Protein AF-A0A939YTG4-F1 (afdb_monomer_lite)

Foldseek 3Di:
DKWKFKKKAWFDFDDPPQAFKAWAKWWDDFVGQKIKTKIAHPDCPVVQVLQVVLCVVPVFAWDWDDDPRIIMIMGGHDPDRVLSVLVSVCVGDHPGPLVNLVSVLCNAAAHPPHPNQKHFRIWMDGSTMIMTMMMGDDDVPDDPVNNVVVVVVSCVVSRMDIDDIDDDPPPPPPPD

Structure (mmCIF, N/CA/C/O backbone):
data_AF-A0A939YTG4-F1
#
_entry.id   AF-A0A939YTG4-F1
#
loop_
_atom_site.group_PDB
_atom_site.id
_atom_site.type_symbol
_atom_site.label_atom_id
_atom_site.label_alt_id
_atom_site.label_comp_id
_atom_site.label_asym_id
_atom_site.label_entity_id
_atom_site.label_seq_id
_atom_site.pdbx_PDB_ins_code
_atom_site.Cartn_x
_atom_site.Cartn_y
_atom_site.Cartn_z
_atom_site.occupancy
_atom_site.B_iso_or_equiv
_atom_site.auth_seq_id
_atom_site.auth_comp_id
_atom_site.auth_asym_id
_atom_site.auth_atom_id
_atom_site.pdbx_PDB_model_num
ATOM 1 N N . MET A 1 1 ? 18.664 -1.023 -17.607 1.00 76.56 1 MET A N 1
ATOM 2 C CA . MET A 1 1 ? 18.405 0.417 -17.383 1.00 76.56 1 MET A CA 1
ATOM 3 C C . MET A 1 1 ? 17.308 0.507 -16.344 1.00 76.56 1 MET A C 1
ATOM 5 O O . MET A 1 1 ? 16.351 -0.248 -16.471 1.00 76.56 1 MET A O 1
ATOM 9 N N . ASP A 1 2 ? 17.453 1.362 -15.334 1.00 83.75 2 ASP A N 1
ATOM 10 C CA . ASP A 1 2 ? 16.418 1.521 -14.309 1.00 83.75 2 ASP A CA 1
ATOM 11 C C . ASP A 1 2 ? 15.495 2.672 -14.709 1.00 83.75 2 ASP A C 1
ATOM 13 O O . ASP A 1 2 ? 15.955 3.767 -15.036 1.00 83.75 2 ASP A O 1
ATOM 17 N N . ILE A 1 3 ? 14.195 2.398 -14.743 1.00 89.56 3 ILE A N 1
ATOM 18 C CA . ILE A 1 3 ? 13.151 3.346 -15.125 1.00 89.56 3 ILE A CA 1
ATOM 19 C C . ILE A 1 3 ? 12.346 3.667 -13.877 1.00 89.56 3 ILE A C 1
ATOM 21 O O . ILE A 1 3 ? 11.918 2.763 -13.155 1.00 89.56 3 ILE A O 1
ATOM 25 N N . ARG A 1 4 ? 12.115 4.957 -13.637 1.00 91.44 4 ARG A N 1
ATOM 26 C CA . ARG A 1 4 ? 11.344 5.427 -12.489 1.00 91.44 4 ARG A CA 1
ATOM 27 C C . ARG A 1 4 ? 10.034 6.029 -12.944 1.00 91.44 4 ARG A C 1
ATOM 29 O O . ARG A 1 4 ? 9.966 6.723 -13.956 1.00 91.44 4 ARG A O 1
ATOM 36 N N . PHE A 1 5 ? 8.974 5.748 -12.199 1.00 92.69 5 PHE A N 1
ATOM 37 C CA . PHE A 1 5 ? 7.679 6.350 -12.471 1.00 92.69 5 PHE A CA 1
ATOM 38 C C . PHE A 1 5 ? 6.782 6.400 -11.244 1.00 92.69 5 PHE A C 1
ATOM 40 O O . PHE A 1 5 ? 6.927 5.630 -10.296 1.00 92.69 5 PHE A O 1
ATOM 47 N N . GLU A 1 6 ? 5.822 7.317 -11.281 1.00 94.75 6 GLU A N 1
ATOM 48 C CA . GLU A 1 6 ? 4.800 7.453 -10.248 1.00 94.75 6 GLU A CA 1
ATOM 49 C C . GLU A 1 6 ? 3.471 6.877 -10.736 1.00 94.75 6 GLU A C 1
ATOM 51 O O . GLU A 1 6 ? 2.954 7.290 -11.776 1.00 94.75 6 GLU A O 1
ATOM 56 N N . LEU A 1 7 ? 2.910 5.951 -9.963 1.00 95.38 7 LEU A N 1
ATOM 57 C CA . LEU A 1 7 ? 1.551 5.452 -10.110 1.00 95.38 7 LEU A CA 1
ATOM 58 C C . LEU A 1 7 ? 0.605 6.226 -9.203 1.00 95.38 7 LEU A C 1
ATOM 60 O O . LEU A 1 7 ? 0.961 6.548 -8.068 1.00 95.38 7 LEU A O 1
ATOM 64 N N . ALA A 1 8 ? -0.626 6.434 -9.652 1.00 95.75 8 ALA A N 1
ATOM 65 C CA . ALA A 1 8 ? -1.671 6.992 -8.815 1.00 95.75 8 ALA A CA 1
ATOM 66 C C . ALA A 1 8 ? -3.046 6.397 -9.078 1.00 95.75 8 ALA A C 1
ATOM 68 O O . ALA A 1 8 ? -3.354 5.952 -10.182 1.00 95.75 8 ALA A O 1
ATOM 69 N N . ARG A 1 9 ? -3.878 6.441 -8.039 1.00 95.38 9 ARG A N 1
ATOM 70 C CA . ARG A 1 9 ? -5.279 6.016 -8.058 1.00 95.38 9 ARG A CA 1
ATOM 71 C C . ARG A 1 9 ? -6.101 6.936 -7.173 1.00 95.38 9 ARG A C 1
ATOM 73 O O . ARG A 1 9 ? -5.655 7.297 -6.083 1.00 95.38 9 ARG A O 1
ATOM 80 N N . LYS A 1 10 ? -7.311 7.273 -7.617 1.00 94.56 10 LYS A N 1
ATOM 81 C CA . LYS A 1 10 ? -8.321 7.879 -6.745 1.00 94.56 10 LYS A CA 1
ATOM 82 C C . LYS A 1 10 ? -9.077 6.785 -6.012 1.00 94.56 10 LYS A C 1
ATOM 84 O O . LYS A 1 10 ? -9.448 5.780 -6.604 1.00 94.56 10 LYS A O 1
ATOM 89 N N . LEU A 1 11 ? -9.308 6.995 -4.728 1.00 92.94 11 LEU A N 1
ATOM 90 C CA . LEU A 1 11 ? -10.020 6.064 -3.869 1.00 92.94 11 LEU A CA 1
ATOM 91 C C . LEU A 1 11 ? -11.426 6.587 -3.596 1.00 92.94 11 LEU A C 1
ATOM 93 O O . LEU A 1 11 ? -11.651 7.776 -3.343 1.00 92.94 11 LEU A O 1
ATOM 97 N N . THR A 1 12 ? -12.387 5.676 -3.591 1.00 90.62 12 THR A N 1
ATOM 98 C CA . THR A 1 12 ? -13.748 5.966 -3.173 1.00 90.62 12 THR A CA 1
ATOM 99 C C . THR A 1 12 ? -13.746 6.270 -1.688 1.00 90.62 12 THR A C 1
ATOM 101 O O . THR A 1 12 ? -13.362 5.460 -0.839 1.00 90.62 12 THR A O 1
ATOM 104 N N . LYS A 1 13 ? -14.235 7.461 -1.357 1.00 85.44 13 LYS A N 1
ATOM 105 C CA . LYS A 1 13 ? -14.329 7.911 0.023 1.00 85.44 13 LYS A CA 1
ATOM 106 C C . LYS A 1 13 ? -15.247 6.998 0.830 1.00 85.44 13 LYS A C 1
ATOM 108 O O . LYS A 1 13 ? -16.447 6.903 0.569 1.00 85.44 13 LYS A O 1
ATOM 113 N N . VAL A 1 14 ? -14.700 6.405 1.884 1.00 83.75 14 VAL A N 1
ATOM 114 C CA . VAL A 1 14 ? -15.490 5.643 2.854 1.00 83.75 14 VAL A CA 1
ATOM 115 C C . VAL A 1 14 ? -16.446 6.582 3.590 1.00 83.75 14 VAL A C 1
ATOM 117 O O . VAL A 1 14 ? -16.048 7.627 4.117 1.00 83.75 14 VAL A O 1
ATOM 120 N N . LEU A 1 15 ? -17.725 6.205 3.651 1.00 78.62 15 LEU A N 1
ATOM 121 C CA . LEU A 1 15 ? -18.749 7.011 4.309 1.00 78.62 15 LEU A CA 1
ATOM 122 C C . LEU A 1 15 ? -18.458 7.185 5.811 1.00 78.62 15 LEU A C 1
ATOM 124 O O . LEU A 1 15 ? -18.069 6.228 6.492 1.00 78.62 15 LEU A O 1
ATOM 128 N N . PRO A 1 16 ? -18.725 8.377 6.380 1.00 69.38 16 PRO A N 1
ATOM 129 C CA . PRO A 1 16 ? -18.650 8.573 7.819 1.00 69.38 16 PRO A CA 1
ATOM 130 C C . PRO A 1 16 ? -19.555 7.562 8.536 1.00 69.38 16 PRO A C 1
ATOM 132 O O . PRO A 1 16 ? -20.755 7.514 8.272 1.00 69.38 16 PRO A O 1
ATOM 135 N N . LYS A 1 17 ? -18.989 6.803 9.486 1.00 71.81 17 LYS A N 1
ATOM 136 C CA . LYS A 1 17 ? -19.657 5.739 10.273 1.00 71.81 17 LYS A CA 1
ATOM 137 C C . LYS A 1 17 ? -19.855 4.394 9.559 1.00 71.81 17 LYS A C 1
ATOM 139 O O . LYS A 1 17 ? -20.606 3.562 10.073 1.00 71.81 17 LYS A O 1
ATOM 144 N N . ALA A 1 18 ? -19.186 4.143 8.434 1.00 80.00 18 ALA A N 1
ATOM 145 C CA . ALA A 1 18 ? -19.087 2.784 7.909 1.00 80.00 18 ALA A CA 1
ATOM 146 C C . ALA A 1 18 ? -18.566 1.833 9.007 1.00 80.00 18 ALA A C 1
ATOM 148 O O . ALA A 1 18 ? -17.596 2.143 9.703 1.00 80.00 18 ALA A O 1
ATOM 149 N N . LYS A 1 19 ? -19.238 0.693 9.203 1.00 87.12 19 LYS A N 1
ATOM 150 C CA . LYS A 1 19 ? -18.780 -0.342 10.143 1.00 87.12 19 LYS A CA 1
ATOM 151 C C . LYS A 1 19 ? -17.492 -0.983 9.607 1.00 87.12 19 LYS A C 1
ATOM 153 O O . LYS A 1 19 ? -17.290 -1.025 8.399 1.00 87.12 19 LYS A O 1
ATOM 158 N N . GLY A 1 20 ? -16.655 -1.504 10.501 1.00 91.38 20 GLY A N 1
ATOM 159 C CA . GLY A 1 20 ? -15.415 -2.205 10.146 1.00 91.38 20 GLY A CA 1
ATOM 160 C C . GLY A 1 20 ? -14.150 -1.384 10.392 1.00 91.38 20 GLY A C 1
ATOM 161 O O . GLY A 1 20 ? -14.162 -0.418 11.160 1.00 91.38 20 GLY A O 1
ATOM 162 N N . VAL A 1 21 ? -13.052 -1.815 9.770 1.00 94.88 21 VAL A N 1
ATOM 163 C CA . VAL A 1 21 ? -11.739 -1.167 9.868 1.00 94.88 21 VAL A CA 1
ATOM 164 C C . VAL A 1 21 ? -11.544 -0.258 8.662 1.00 94.88 21 VAL A C 1
ATOM 166 O O . VAL A 1 21 ? -11.693 -0.690 7.524 1.00 94.88 21 VAL A O 1
ATOM 169 N N . THR A 1 22 ? -11.200 1.002 8.910 1.00 95.00 22 THR A N 1
ATOM 170 C CA . THR A 1 22 ? -10.842 1.972 7.869 1.00 95.00 22 THR A CA 1
ATOM 171 C C . THR A 1 22 ? -9.335 2.184 7.868 1.00 95.00 22 THR A C 1
ATOM 173 O O . THR A 1 22 ? -8.764 2.556 8.899 1.00 95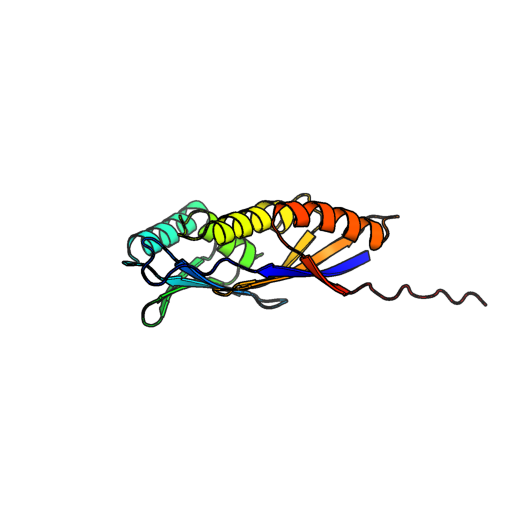.00 22 THR A O 1
ATOM 176 N N . LEU A 1 23 ? -8.698 1.994 6.713 1.00 95.44 23 LEU A N 1
ATOM 177 C CA . LEU A 1 23 ? -7.327 2.434 6.477 1.00 95.44 23 LEU A CA 1
ATOM 178 C C . LEU A 1 23 ? -7.350 3.929 6.156 1.00 95.44 23 LEU A C 1
ATOM 180 O O . LEU A 1 23 ? -7.919 4.351 5.156 1.00 95.44 23 LEU A O 1
ATOM 184 N N . ARG A 1 24 ? -6.781 4.746 7.039 1.00 94.50 24 ARG A N 1
ATOM 185 C CA . ARG A 1 24 ? -6.768 6.204 6.887 1.00 94.50 24 ARG A CA 1
ATOM 186 C C . ARG A 1 24 ? -5.563 6.691 6.097 1.00 94.50 24 ARG A C 1
ATOM 188 O O . ARG A 1 24 ? -5.673 7.681 5.379 1.00 94.50 24 ARG A O 1
ATOM 195 N N . SER A 1 25 ? -4.418 6.048 6.294 1.00 96.06 25 SER A N 1
ATOM 196 C CA . SER A 1 25 ? -3.215 6.361 5.537 1.00 96.06 25 SER A CA 1
ATOM 197 C C . SER A 1 25 ? -2.197 5.235 5.586 1.00 96.06 25 SER A C 1
ATOM 199 O O . SER A 1 25 ? -2.143 4.514 6.583 1.00 96.06 25 SER A O 1
ATOM 201 N N . VAL A 1 26 ? -1.351 5.160 4.561 1.00 97.56 26 VAL A N 1
ATOM 202 C CA . VAL A 1 26 ? -0.077 4.422 4.550 1.00 97.56 26 VAL A CA 1
ATOM 203 C C . VAL A 1 26 ? 1.012 5.395 4.128 1.00 97.56 26 VAL A C 1
ATOM 205 O O . VAL A 1 26 ? 0.780 6.222 3.249 1.00 97.56 26 VAL A O 1
ATOM 208 N N . ARG A 1 27 ? 2.184 5.320 4.754 1.00 97.12 27 ARG A N 1
ATOM 209 C CA . ARG A 1 27 ? 3.342 6.117 4.359 1.00 97.12 27 ARG A CA 1
ATOM 210 C C . ARG A 1 27 ? 4.632 5.315 4.456 1.00 97.12 27 ARG A C 1
ATOM 212 O O . ARG A 1 27 ? 4.925 4.746 5.509 1.00 97.12 27 ARG A O 1
ATOM 219 N N . MET A 1 28 ? 5.408 5.369 3.380 1.00 95.56 28 MET A N 1
ATOM 220 C CA . MET A 1 28 ? 6.840 5.095 3.332 1.00 95.56 28 MET A CA 1
ATOM 221 C C . MET A 1 28 ? 7.483 6.101 2.370 1.00 95.56 28 MET A C 1
ATOM 223 O O . MET A 1 28 ? 6.984 6.295 1.262 1.00 95.56 28 MET A O 1
ATOM 227 N N . GLU A 1 29 ? 8.568 6.740 2.799 1.00 88.19 29 GLU A N 1
ATOM 228 C CA . GLU A 1 29 ? 9.365 7.644 1.961 1.00 88.19 29 GLU A CA 1
ATOM 229 C C . GLU A 1 29 ? 10.436 6.867 1.180 1.00 88.19 29 GLU A C 1
ATOM 231 O O . GLU A 1 29 ? 10.776 5.739 1.543 1.00 88.19 29 GLU A O 1
ATOM 236 N N . GLU A 1 30 ? 10.973 7.463 0.113 1.00 84.25 30 GLU A N 1
ATOM 237 C CA . GLU A 1 30 ? 12.052 6.850 -0.669 1.00 84.25 30 GLU A CA 1
ATOM 238 C C . GLU A 1 30 ? 13.294 6.605 0.197 1.00 84.25 30 GLU A C 1
ATOM 240 O O . GLU A 1 30 ? 13.715 7.469 0.966 1.00 84.25 30 GLU A O 1
ATOM 245 N N . GLY A 1 31 ? 13.861 5.398 0.109 1.00 80.94 31 GLY A N 1
ATOM 246 C CA . GLY A 1 31 ? 14.971 4.978 0.974 1.00 80.94 31 GLY A CA 1
ATOM 247 C C . GLY A 1 31 ? 14.583 4.819 2.451 1.00 80.94 31 GLY A C 1
ATOM 248 O O . GLY A 1 31 ? 15.458 4.657 3.302 1.00 80.94 31 GLY A O 1
ATOM 249 N N . GLY A 1 32 ? 13.286 4.868 2.768 1.00 80.44 32 GLY A N 1
ATOM 250 C CA . GLY A 1 32 ? 12.772 4.758 4.123 1.00 80.44 32 GLY A CA 1
ATOM 251 C C . GLY A 1 32 ? 13.070 3.398 4.749 1.00 80.44 32 GLY A C 1
ATOM 252 O O . GLY A 1 32 ? 12.773 2.347 4.190 1.00 80.44 32 GLY A O 1
ATOM 253 N N . THR A 1 33 ? 13.598 3.414 5.970 1.00 89.19 33 THR A N 1
ATOM 254 C CA . THR A 1 33 ? 13.814 2.209 6.792 1.00 89.19 33 THR A CA 1
ATOM 255 C C . THR A 1 33 ? 12.600 1.853 7.653 1.00 89.19 33 THR A C 1
ATOM 257 O O . THR A 1 33 ? 12.673 0.966 8.508 1.00 89.19 33 THR A O 1
ATOM 260 N N . ALA A 1 34 ? 11.483 2.557 7.455 1.00 94.38 34 ALA A N 1
ATOM 261 C CA . ALA A 1 34 ? 10.242 2.351 8.177 1.00 94.38 34 ALA A CA 1
ATOM 262 C C . ALA A 1 34 ? 9.026 2.679 7.304 1.00 94.38 34 ALA A C 1
ATOM 264 O O . ALA A 1 34 ? 9.040 3.630 6.522 1.00 94.38 34 ALA A O 1
ATOM 265 N N . ALA A 1 35 ? 7.951 1.922 7.503 1.00 97.25 35 ALA A N 1
ATOM 266 C CA . ALA A 1 35 ? 6.647 2.158 6.900 1.00 97.25 35 ALA A CA 1
ATOM 267 C C . ALA A 1 35 ? 5.580 2.193 7.998 1.00 97.25 35 ALA A C 1
ATOM 269 O O . ALA A 1 35 ? 5.668 1.469 8.992 1.00 97.25 35 ALA A O 1
ATOM 270 N N . SER A 1 36 ? 4.548 3.018 7.835 1.00 97.75 36 SER A N 1
ATOM 271 C CA . SER A 1 36 ? 3.468 3.124 8.822 1.00 97.75 36 SER A CA 1
ATOM 272 C C . SER A 1 36 ? 2.090 3.224 8.186 1.00 97.75 36 SER A C 1
ATOM 274 O O . SER A 1 36 ? 1.931 3.751 7.088 1.00 97.75 36 SER A O 1
ATOM 276 N N . ALA A 1 37 ? 1.085 2.733 8.903 1.00 98.31 37 ALA A N 1
ATOM 277 C CA . ALA A 1 37 ? -0.317 2.798 8.546 1.00 98.31 37 ALA A CA 1
ATOM 278 C C . ALA A 1 37 ? -1.152 3.310 9.720 1.00 98.31 37 ALA A C 1
ATOM 280 O O . ALA A 1 37 ? -0.922 2.940 10.872 1.00 98.31 37 ALA A O 1
ATOM 281 N N . ILE A 1 38 ? -2.158 4.132 9.428 1.00 97.75 38 ILE A N 1
ATOM 282 C CA . ILE A 1 38 ? -3.116 4.627 10.419 1.00 97.75 38 ILE A CA 1
ATOM 283 C C . ILE A 1 38 ? -4.462 3.952 10.195 1.00 97.75 38 ILE A C 1
ATOM 285 O O . ILE A 1 38 ? -5.066 4.090 9.134 1.00 97.75 38 ILE A O 1
ATOM 289 N N . LEU A 1 39 ? -4.950 3.264 11.222 1.00 96.69 39 LEU A N 1
ATOM 290 C CA . LEU A 1 39 ? -6.200 2.516 11.224 1.00 96.69 39 LEU A CA 1
ATOM 291 C C . LEU A 1 39 ? -7.226 3.170 12.150 1.00 96.69 39 LEU A C 1
ATOM 293 O O . LEU A 1 39 ? -6.896 3.613 13.253 1.00 96.69 39 LEU A O 1
ATOM 297 N N . VAL A 1 40 ? -8.486 3.181 11.721 1.00 94.81 40 VAL A N 1
ATOM 298 C CA . VAL A 1 40 ? -9.632 3.609 12.532 1.00 94.81 40 VAL A CA 1
ATOM 299 C C . VAL A 1 40 ? -10.634 2.465 12.617 1.00 94.81 40 VAL A C 1
ATOM 301 O O . VAL A 1 40 ? -11.045 1.921 11.596 1.00 94.81 40 VAL A O 1
ATOM 304 N N . ALA A 1 41 ? -11.033 2.101 13.834 1.00 93.56 41 ALA A N 1
ATOM 305 C CA . ALA A 1 41 ? -11.993 1.030 14.084 1.00 93.56 41 ALA A CA 1
ATOM 306 C C . ALA A 1 41 ? -12.801 1.299 15.364 1.00 93.56 41 ALA A C 1
ATOM 308 O O . ALA A 1 41 ? -12.425 2.132 16.190 1.00 93.56 41 ALA A O 1
ATOM 309 N N . GLY A 1 42 ? -13.904 0.564 15.551 1.00 90.56 42 GLY A N 1
ATOM 310 C CA . GLY A 1 42 ? -14.704 0.610 16.786 1.00 90.56 42 GLY A CA 1
ATOM 311 C C . GLY A 1 42 ? -13.985 0.039 18.018 1.00 90.56 42 GLY A C 1
ATOM 312 O O . GLY A 1 42 ? -14.390 0.304 19.146 1.00 90.56 42 GLY A O 1
ATOM 313 N N . GLY A 1 43 ? -12.904 -0.712 17.803 1.00 91.31 43 GLY A N 1
ATOM 314 C CA . GLY A 1 43 ? -12.021 -1.262 18.824 1.00 91.31 43 GLY A CA 1
ATOM 315 C C . GLY A 1 43 ? -10.750 -1.813 18.179 1.00 91.31 43 GLY A C 1
ATOM 316 O O . GLY A 1 43 ? -10.747 -2.147 16.997 1.00 91.31 43 GLY A O 1
ATOM 317 N N . TYR A 1 44 ? -9.663 -1.889 18.949 1.00 95.31 44 TYR A N 1
ATOM 318 C CA . TYR A 1 44 ? -8.332 -2.230 18.424 1.00 95.31 44 TYR A CA 1
ATOM 319 C C . TYR A 1 44 ? -7.766 -3.545 18.958 1.00 95.31 44 TYR A C 1
ATOM 321 O O . TYR A 1 44 ? -6.663 -3.912 18.578 1.00 95.31 44 TYR A O 1
ATOM 329 N N . GLN A 1 45 ? -8.480 -4.240 19.847 1.00 95.06 45 GLN A N 1
ATOM 330 C CA . GLN A 1 45 ? -7.968 -5.451 20.492 1.00 95.06 45 GLN A CA 1
ATOM 331 C C . GLN A 1 45 ? -7.604 -6.534 19.469 1.00 95.06 45 GLN A C 1
ATOM 333 O O . GLN A 1 45 ? -6.452 -6.942 19.423 1.00 95.06 45 GLN A O 1
ATOM 338 N N . GLN A 1 46 ? -8.534 -6.883 18.578 1.00 94.56 46 GLN A N 1
ATOM 339 C CA . GLN A 1 46 ? -8.294 -7.881 17.529 1.00 94.56 46 GLN A CA 1
ATOM 340 C C . GLN A 1 46 ? -7.124 -7.496 16.615 1.00 94.56 46 GLN A C 1
ATOM 342 O O . GLN A 1 46 ? -6.320 -8.342 16.255 1.00 94.56 46 GLN A O 1
ATOM 347 N N . ILE A 1 47 ? -6.980 -6.209 16.277 1.00 96.81 47 ILE A N 1
ATOM 348 C CA . ILE A 1 47 ? -5.871 -5.748 15.430 1.00 96.81 47 ILE A CA 1
ATOM 349 C C . ILE A 1 47 ? -4.530 -5.908 16.163 1.00 96.81 47 ILE A C 1
ATOM 351 O O . ILE A 1 47 ? -3.548 -6.296 15.542 1.00 96.81 47 ILE A O 1
ATOM 355 N N . ARG A 1 48 ? -4.475 -5.637 17.475 1.00 97.81 48 ARG A N 1
ATOM 356 C CA . ARG A 1 48 ? -3.258 -5.843 18.281 1.00 97.81 48 ARG A CA 1
ATOM 357 C C . ARG A 1 48 ? -2.879 -7.317 18.366 1.00 97.81 48 ARG A C 1
ATOM 359 O O . ARG A 1 48 ? -1.722 -7.639 18.130 1.00 97.81 48 ARG A O 1
ATOM 366 N N . GLU A 1 49 ? -3.858 -8.179 18.628 1.00 97.12 49 GLU A N 1
ATOM 367 C CA . GLU A 1 49 ? -3.679 -9.636 18.639 1.00 97.12 49 GLU A CA 1
ATOM 368 C C . GLU A 1 49 ? -3.160 -10.119 17.273 1.00 97.12 49 GLU A C 1
ATOM 370 O O . GLU A 1 49 ? -2.149 -10.807 17.204 1.00 97.12 49 GLU A O 1
ATOM 375 N N . SER A 1 50 ? -3.738 -9.638 16.165 1.00 97.38 50 SER A N 1
ATOM 376 C CA . SER A 1 50 ? -3.250 -9.947 14.815 1.00 97.38 50 SER A CA 1
ATOM 377 C C . SER A 1 50 ? -1.830 -9.440 14.535 1.00 97.38 50 SER A C 1
ATOM 379 O O . SER A 1 50 ? -1.094 -10.097 13.802 1.00 97.38 50 SER A O 1
ATOM 381 N N . VAL A 1 51 ? -1.416 -8.289 15.084 1.00 98.00 51 VAL A N 1
ATOM 382 C CA . VAL A 1 51 ? -0.022 -7.811 14.971 1.00 98.00 51 VAL A CA 1
ATOM 383 C C . VAL A 1 51 ? 0.925 -8.758 15.706 1.00 98.00 51 VAL A C 1
ATOM 385 O O . VAL A 1 51 ? 1.978 -9.099 15.170 1.00 98.00 51 VAL A O 1
ATOM 388 N N . GLU A 1 52 ? 0.571 -9.191 16.914 1.00 97.56 52 GLU A N 1
ATOM 389 C CA . GLU A 1 52 ? 1.369 -10.149 17.686 1.00 97.56 52 GLU A CA 1
ATOM 390 C C . GLU A 1 52 ? 1.472 -11.495 16.963 1.00 97.56 52 GLU A C 1
ATOM 392 O O . GLU A 1 52 ? 2.582 -11.977 16.726 1.00 97.56 52 GLU A O 1
ATOM 397 N N . ASP A 1 53 ? 0.345 -12.037 16.503 1.00 97.75 53 ASP A N 1
ATOM 398 C CA . ASP A 1 53 ? 0.294 -13.278 15.733 1.00 97.75 53 ASP A CA 1
ATOM 399 C C . ASP A 1 53 ? 1.114 -13.189 14.444 1.00 97.75 53 ASP A C 1
ATOM 401 O O . ASP A 1 53 ? 1.866 -14.108 14.115 1.00 97.75 53 ASP A O 1
ATOM 405 N N . PHE A 1 54 ? 1.019 -12.076 13.711 1.00 97.69 54 PHE A N 1
ATOM 406 C CA . PHE A 1 54 ? 1.817 -11.855 12.509 1.00 97.69 54 PHE A CA 1
ATOM 407 C C . PHE A 1 54 ? 3.312 -11.952 12.818 1.00 97.69 54 PHE A C 1
ATOM 409 O O . PHE A 1 54 ? 4.014 -12.734 12.177 1.00 97.69 54 PHE A O 1
ATOM 416 N N . ARG A 1 55 ? 3.784 -11.232 13.844 1.00 96.06 55 ARG A N 1
ATOM 417 C CA . ARG A 1 55 ? 5.195 -11.256 14.258 1.00 96.06 55 ARG A CA 1
ATOM 418 C C . ARG A 1 55 ? 5.650 -12.651 14.664 1.00 96.06 55 ARG A C 1
ATOM 420 O O . ARG A 1 55 ? 6.739 -13.059 14.275 1.00 96.06 55 ARG A O 1
ATOM 427 N N . MET A 1 56 ? 4.844 -13.379 15.440 1.00 96.69 56 MET A N 1
ATOM 428 C CA . MET A 1 56 ? 5.198 -14.732 15.878 1.00 96.69 56 MET A CA 1
ATOM 429 C C . MET A 1 56 ? 5.322 -15.700 14.700 1.00 96.69 56 MET A C 1
ATOM 431 O O . MET A 1 56 ? 6.212 -16.546 14.697 1.00 96.69 56 MET A O 1
ATOM 435 N N . ARG A 1 57 ? 4.443 -15.583 13.696 1.00 96.75 57 ARG A N 1
ATOM 436 C CA . ARG A 1 57 ? 4.439 -16.478 12.531 1.00 96.75 57 ARG A CA 1
ATOM 437 C C . ARG A 1 57 ? 5.542 -16.164 11.526 1.00 96.75 57 ARG A C 1
ATOM 439 O O . ARG A 1 57 ? 6.090 -17.093 10.942 1.00 96.75 57 ARG A O 1
ATOM 446 N N . THR A 1 58 ? 5.824 -14.886 11.273 1.00 94.56 58 THR A N 1
ATOM 447 C CA . THR A 1 58 ? 6.733 -14.471 10.189 1.00 94.56 58 THR A CA 1
ATOM 448 C C . THR A 1 58 ? 8.129 -14.103 10.678 1.00 94.56 58 THR A C 1
ATOM 450 O O . THR A 1 58 ? 9.060 -14.060 9.879 1.00 94.56 58 THR A O 1
ATOM 453 N N . GLY A 1 59 ? 8.288 -13.797 11.969 1.00 94.38 59 GLY A N 1
ATOM 454 C CA . GLY A 1 59 ? 9.520 -13.235 12.521 1.00 94.38 59 GLY A CA 1
ATOM 455 C C . GLY A 1 59 ? 9.812 -11.799 12.064 1.00 94.38 59 GLY A C 1
ATOM 456 O O . GLY A 1 59 ? 10.871 -11.268 12.393 1.00 94.38 59 GLY A O 1
ATOM 457 N N . GLN A 1 60 ? 8.907 -11.156 11.316 1.00 94.06 60 GLN A N 1
ATOM 458 C CA . GLN A 1 60 ? 9.127 -9.813 10.780 1.00 94.06 60 GLN A CA 1
ATOM 459 C C . GLN A 1 60 ? 8.892 -8.716 11.838 1.00 94.06 60 GLN A C 1
ATOM 461 O O . GLN A 1 60 ? 8.009 -8.852 12.697 1.00 94.06 60 GLN A O 1
ATOM 466 N N . PRO A 1 61 ? 9.650 -7.602 11.785 1.00 93.75 61 PRO A N 1
ATOM 467 C CA . PRO A 1 61 ? 9.545 -6.516 12.752 1.00 93.75 61 PRO A CA 1
ATOM 468 C C . PRO A 1 61 ? 8.334 -5.622 12.453 1.00 93.75 61 PRO A C 1
ATOM 470 O O . PRO A 1 61 ? 8.411 -4.635 11.726 1.00 93.75 61 PRO A O 1
ATOM 473 N N . LEU A 1 62 ? 7.198 -5.970 13.053 1.00 97.44 62 LEU A N 1
ATOM 474 C CA . LEU A 1 62 ? 5.969 -5.178 13.028 1.00 97.44 62 LEU A CA 1
ATOM 475 C C . LEU A 1 62 ? 5.603 -4.744 14.450 1.00 97.44 62 LEU A C 1
ATOM 477 O O . LEU A 1 62 ? 5.895 -5.441 15.419 1.00 97.44 62 LEU A O 1
ATOM 481 N N . SER A 1 63 ? 4.982 -3.587 14.618 1.00 97.44 63 SER A N 1
ATOM 482 C CA . SER A 1 63 ? 4.504 -3.096 15.911 1.00 97.44 63 SER A CA 1
ATOM 483 C C . SER A 1 63 ? 3.278 -2.213 15.732 1.00 97.44 63 SER A C 1
ATOM 485 O O . SER A 1 63 ? 2.938 -1.800 14.625 1.00 97.44 63 SER A O 1
ATOM 487 N N . CYS A 1 64 ? 2.578 -1.922 16.826 1.00 98.00 64 CYS A N 1
ATOM 488 C CA . CYS A 1 64 ? 1.486 -0.963 16.796 1.00 98.00 64 CYS A CA 1
ATOM 489 C C . CYS A 1 64 ? 1.400 -0.149 18.087 1.00 98.00 64 CYS A C 1
ATOM 491 O O . CYS A 1 64 ? 1.809 -0.595 19.158 1.00 98.00 64 CYS A O 1
ATOM 493 N N . ARG A 1 65 ? 0.853 1.064 17.988 1.00 97.50 65 ARG A N 1
ATOM 494 C CA . ARG A 1 65 ? 0.630 1.962 19.126 1.00 97.50 65 ARG A CA 1
ATOM 495 C C . ARG A 1 65 ? -0.627 2.799 18.941 1.00 97.50 65 ARG A C 1
ATOM 497 O O . ARG A 1 65 ? -1.059 3.075 1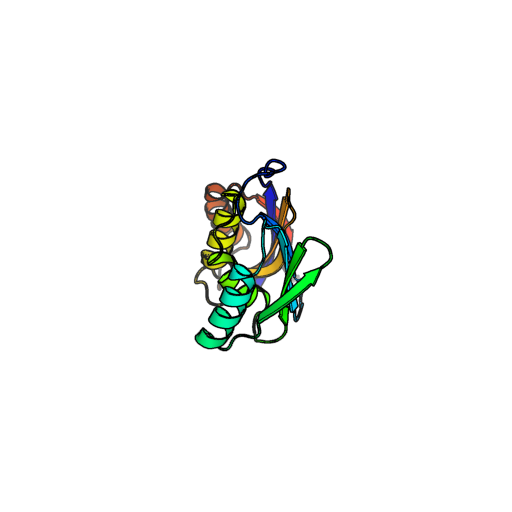7.824 1.00 97.50 65 ARG A O 1
ATOM 504 N N . ALA A 1 66 ? -1.232 3.218 20.047 1.00 96.62 66 ALA A N 1
ATOM 505 C CA . ALA A 1 66 ? -2.354 4.148 19.996 1.00 96.62 66 ALA A CA 1
ATOM 506 C C . ALA A 1 66 ? -1.874 5.548 19.574 1.00 96.62 66 ALA A C 1
ATOM 508 O O . ALA A 1 66 ? -0.866 6.040 20.078 1.00 96.62 66 ALA A O 1
ATOM 509 N N . LYS A 1 67 ? -2.623 6.206 18.684 1.00 94.19 67 LYS A N 1
ATOM 510 C CA . LYS A 1 67 ? -2.364 7.572 18.211 1.00 94.19 67 LYS A CA 1
ATOM 511 C C . LYS A 1 67 ? -3.669 8.365 18.223 1.00 94.19 67 LYS A C 1
ATOM 513 O O . LYS A 1 67 ? -4.434 8.390 17.256 1.00 94.19 67 LYS A O 1
ATOM 518 N N . GLY A 1 68 ? -3.963 8.976 19.371 1.00 92.00 68 GLY A N 1
ATOM 519 C CA . GLY A 1 68 ? -5.247 9.630 19.620 1.00 92.00 68 GLY A CA 1
ATOM 520 C C . GLY A 1 68 ? -6.406 8.634 19.523 1.00 92.00 68 GLY A C 1
ATOM 521 O O . GLY A 1 68 ? -6.448 7.653 20.258 1.00 92.00 68 GLY A O 1
ATOM 522 N N . LYS A 1 69 ? -7.342 8.874 18.596 1.00 91.81 69 LYS A N 1
ATOM 523 C CA . LYS A 1 69 ? -8.488 7.980 18.333 1.00 91.81 69 LYS A CA 1
ATOM 524 C C . LYS A 1 69 ? -8.195 6.873 17.311 1.00 91.81 69 LYS A C 1
ATOM 526 O O . LYS A 1 69 ? -9.114 6.146 16.951 1.00 91.81 69 LYS A O 1
ATOM 531 N N . SER A 1 70 ? -6.955 6.767 16.840 1.00 96.12 70 SER A N 1
ATOM 532 C CA . SER A 1 70 ? -6.529 5.823 15.799 1.00 96.12 70 SER A CA 1
ATOM 533 C C . SER A 1 70 ? -5.503 4.834 16.356 1.00 96.12 70 SER A C 1
ATOM 535 O O . SER A 1 70 ? -4.913 5.069 17.415 1.00 96.12 70 SER A O 1
ATOM 537 N N . LEU A 1 71 ? -5.255 3.754 15.625 1.00 98.00 71 LEU A N 1
ATOM 538 C CA . LEU A 1 71 ? -4.129 2.855 15.856 1.00 98.00 71 LEU A CA 1
ATOM 539 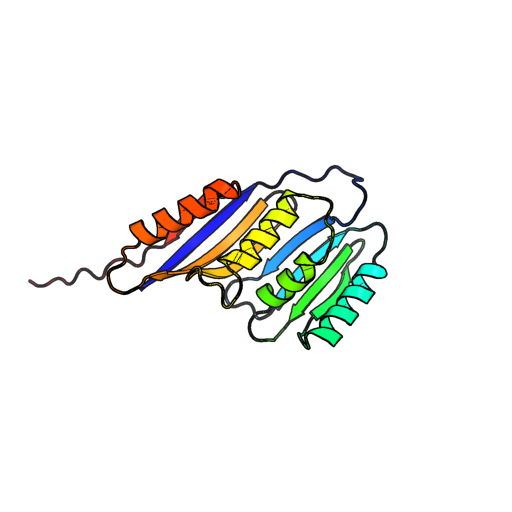C C . LEU A 1 71 ? -3.107 3.053 14.740 1.00 98.00 71 LEU A C 1
ATOM 541 O O . LEU A 1 71 ? -3.455 3.000 13.566 1.00 98.00 71 LEU A O 1
ATOM 545 N N . GLU A 1 72 ? -1.858 3.299 15.104 1.00 98.44 72 GLU A N 1
ATOM 546 C CA . GLU A 1 72 ? -0.740 3.301 14.167 1.00 98.44 72 GLU A CA 1
ATOM 547 C C . GLU A 1 72 ? -0.102 1.915 14.180 1.00 98.44 72 GLU A C 1
ATOM 549 O O . GLU A 1 72 ? 0.302 1.441 15.241 1.00 98.44 72 GLU A O 1
ATOM 554 N N . VAL A 1 73 ? -0.033 1.270 13.021 1.00 98.31 73 VAL A N 1
ATOM 555 C CA . VAL A 1 73 ? 0.738 0.043 12.794 1.00 98.31 73 VAL A CA 1
ATOM 556 C C . VAL A 1 73 ? 1.975 0.441 12.010 1.00 98.31 73 VAL A C 1
ATOM 558 O O . VAL A 1 73 ? 1.866 1.198 11.051 1.00 98.31 73 VAL A O 1
ATOM 561 N N . TYR A 1 74 ? 3.147 -0.014 12.418 1.00 97.81 74 TYR A N 1
ATOM 562 C CA . TYR A 1 74 ? 4.396 0.380 11.787 1.00 97.81 74 TYR A CA 1
ATOM 563 C C . TYR A 1 74 ? 5.363 -0.795 11.714 1.00 97.81 74 TYR A C 1
ATOM 565 O O . TYR A 1 74 ? 5.436 -1.616 12.630 1.00 97.81 74 TYR A O 1
ATOM 573 N N . ALA A 1 75 ? 6.078 -0.865 10.600 1.00 97.00 75 ALA A N 1
ATOM 574 C CA . ALA A 1 75 ? 7.206 -1.751 10.388 1.00 97.00 75 ALA A CA 1
ATOM 575 C C . ALA A 1 75 ? 8.473 -0.896 10.402 1.00 97.00 75 ALA A C 1
ATOM 577 O O . ALA A 1 75 ? 8.520 0.146 9.747 1.00 97.00 75 ALA A O 1
ATOM 578 N N . GLU A 1 76 ? 9.477 -1.315 11.161 1.00 92.75 76 GLU A N 1
ATOM 579 C CA . GLU A 1 76 ? 10.759 -0.619 11.267 1.00 92.75 76 GLU A CA 1
ATOM 580 C C . GLU A 1 76 ? 11.885 -1.649 11.240 1.00 92.75 76 GLU A C 1
ATOM 582 O O . GLU A 1 76 ? 11.868 -2.626 11.992 1.00 92.75 76 GLU A O 1
ATOM 587 N N . GLY A 1 77 ? 12.861 -1.428 10.363 1.00 82.75 77 GLY A N 1
ATOM 588 C CA . GLY A 1 77 ? 13.898 -2.414 10.084 1.00 82.75 77 GLY A CA 1
ATOM 589 C C . GLY A 1 77 ? 13.396 -3.590 9.240 1.00 82.75 77 GLY A C 1
ATOM 590 O O . GLY A 1 77 ? 12.296 -3.577 8.688 1.00 82.75 77 GLY A O 1
ATOM 591 N N . GLY A 1 78 ? 14.237 -4.618 9.117 1.00 79.62 78 GLY A N 1
ATOM 592 C CA . GLY A 1 78 ? 14.062 -5.649 8.093 1.00 79.62 78 GLY A CA 1
ATOM 593 C C . GLY A 1 78 ? 14.506 -5.160 6.711 1.00 79.62 78 GLY A C 1
ATOM 594 O O . GLY A 1 78 ? 14.977 -4.037 6.555 1.00 79.62 78 GLY A O 1
ATOM 595 N N . GLU A 1 79 ? 14.410 -6.034 5.711 1.00 82.12 79 GLU A N 1
ATOM 596 C CA . GLU A 1 79 ? 14.916 -5.737 4.363 1.00 82.12 79 GLU A CA 1
ATOM 597 C C . GLU A 1 79 ? 13.939 -4.897 3.526 1.00 82.12 79 GLU A C 1
ATOM 599 O O . GLU A 1 79 ? 14.369 -4.157 2.648 1.00 82.12 79 GLU A O 1
ATOM 604 N N . ASP A 1 80 ? 12.634 -4.999 3.810 1.00 89.88 80 ASP A N 1
ATOM 605 C CA . ASP A 1 80 ? 11.582 -4.214 3.157 1.00 89.88 80 ASP A CA 1
ATOM 606 C C . ASP A 1 80 ? 10.416 -3.940 4.140 1.00 89.88 80 ASP A C 1
ATOM 608 O O . ASP A 1 80 ? 9.541 -4.795 4.360 1.00 89.88 80 ASP A O 1
ATOM 612 N N . PRO A 1 81 ? 10.418 -2.764 4.800 1.00 94.44 81 PRO A N 1
ATOM 613 C CA . PRO A 1 81 ? 9.371 -2.375 5.741 1.00 94.44 81 PRO A CA 1
ATOM 614 C C . PRO A 1 81 ? 7.989 -2.229 5.092 1.00 94.44 81 PRO A C 1
ATOM 616 O O . PRO A 1 81 ? 6.980 -2.530 5.734 1.00 94.44 81 PRO A O 1
ATOM 619 N N . LEU A 1 82 ? 7.914 -1.785 3.833 1.00 94.50 82 LEU A N 1
ATOM 620 C CA . LEU A 1 82 ? 6.638 -1.611 3.139 1.00 94.50 82 LEU A CA 1
ATOM 621 C C . LEU A 1 82 ? 6.045 -2.953 2.724 1.00 94.50 82 LEU A C 1
ATOM 623 O O . LEU A 1 82 ? 4.842 -3.157 2.895 1.00 94.50 82 LEU A O 1
ATOM 627 N N . ASP A 1 83 ? 6.870 -3.894 2.269 1.00 93.69 83 ASP A N 1
ATOM 628 C CA . ASP A 1 83 ? 6.430 -5.267 2.019 1.00 93.69 83 ASP A CA 1
ATOM 629 C C . ASP A 1 83 ? 5.881 -5.919 3.296 1.00 93.69 83 ASP A C 1
ATOM 631 O O . ASP A 1 83 ? 4.781 -6.474 3.294 1.00 93.69 83 ASP A O 1
ATOM 635 N N . THR A 1 84 ? 6.592 -5.759 4.417 1.00 95.44 84 THR A N 1
ATOM 636 C CA . THR A 1 84 ? 6.163 -6.255 5.736 1.00 95.44 84 THR A CA 1
ATOM 637 C C . THR A 1 84 ? 4.819 -5.651 6.152 1.00 95.44 84 THR A C 1
ATOM 639 O O . THR A 1 84 ? 3.893 -6.366 6.547 1.00 95.44 84 THR A O 1
ATOM 642 N N . LEU A 1 85 ? 4.687 -4.326 6.051 1.00 97.31 85 LEU A N 1
ATOM 643 C CA . LEU A 1 85 ? 3.462 -3.625 6.419 1.00 97.31 85 LEU A CA 1
ATOM 644 C C . LEU A 1 85 ? 2.288 -4.045 5.526 1.00 97.31 85 LEU A C 1
ATOM 646 O O . LEU A 1 85 ? 1.214 -4.358 6.034 1.00 97.31 85 LEU A O 1
ATOM 650 N N . THR A 1 86 ? 2.474 -4.086 4.207 1.00 95.94 86 THR A N 1
ATOM 651 C CA . THR A 1 86 ? 1.413 -4.459 3.256 1.00 95.94 86 THR A CA 1
ATOM 652 C C . THR A 1 86 ? 1.022 -5.933 3.370 1.00 95.94 86 THR A C 1
ATOM 654 O O . THR A 1 86 ? -0.163 -6.247 3.243 1.00 95.94 86 THR A O 1
ATOM 657 N N . ALA A 1 87 ? 1.957 -6.836 3.694 1.00 95.69 87 ALA A N 1
ATOM 658 C CA . ALA A 1 87 ? 1.663 -8.239 4.002 1.00 95.69 87 ALA A CA 1
ATOM 659 C C . ALA A 1 87 ? 0.718 -8.381 5.202 1.00 95.69 87 ALA A C 1
ATOM 661 O O . ALA A 1 87 ? -0.197 -9.210 5.186 1.00 95.69 87 ALA A O 1
ATOM 662 N N . PHE A 1 88 ? 0.928 -7.570 6.242 1.00 97.69 88 PHE A N 1
ATOM 663 C CA . PHE A 1 88 ? 0.030 -7.518 7.390 1.00 97.69 88 PHE A CA 1
ATOM 664 C C . PHE A 1 88 ? -1.319 -6.893 7.025 1.00 97.69 88 PHE A C 1
ATOM 666 O O . PHE A 1 88 ? -2.361 -7.481 7.308 1.00 97.69 88 PHE A O 1
ATOM 673 N N . LEU A 1 89 ? -1.322 -5.727 6.368 1.00 97.69 89 LEU A N 1
ATOM 674 C CA . LEU A 1 89 ? -2.562 -5.030 6.010 1.00 97.69 89 LEU A CA 1
ATOM 675 C C . LEU A 1 89 ? -3.461 -5.891 5.114 1.00 97.69 89 LEU A C 1
ATOM 677 O O . LEU A 1 89 ? -4.671 -5.874 5.293 1.00 97.69 89 LEU A O 1
ATOM 681 N N . SER A 1 90 ? -2.888 -6.713 4.230 1.00 96.19 90 SER A N 1
ATOM 682 C CA . SER A 1 90 ? -3.642 -7.635 3.362 1.00 96.19 90 SER A CA 1
ATOM 683 C C . SER A 1 90 ? -4.430 -8.714 4.128 1.00 96.19 90 SER A C 1
ATOM 685 O O . SER A 1 90 ? -5.269 -9.388 3.542 1.00 96.19 90 SER A O 1
ATOM 687 N N . GLN A 1 91 ? -4.181 -8.893 5.432 1.00 95.38 91 GLN A N 1
ATOM 688 C CA . GLN A 1 91 ? -4.929 -9.815 6.303 1.00 95.38 91 GLN A CA 1
ATOM 689 C C . GLN A 1 91 ? -6.118 -9.136 6.998 1.00 95.38 91 GLN A C 1
ATOM 691 O O . GLN A 1 91 ? -6.918 -9.804 7.653 1.00 95.38 91 GLN A O 1
ATOM 696 N N . ILE A 1 92 ? -6.239 -7.813 6.884 1.00 95.62 92 ILE A N 1
ATOM 697 C CA . ILE A 1 92 ? -7.292 -7.039 7.529 1.00 95.62 92 ILE A CA 1
ATOM 698 C C . ILE A 1 92 ? -8.471 -6.875 6.569 1.00 95.62 92 ILE A C 1
ATOM 700 O O . ILE A 1 92 ? -8.327 -6.407 5.443 1.00 95.62 92 ILE A O 1
ATOM 704 N N . ALA A 1 93 ? -9.669 -7.202 7.050 1.00 93.69 93 ALA A N 1
ATOM 705 C CA . ALA A 1 93 ? -10.909 -6.924 6.336 1.00 93.69 93 ALA A CA 1
ATOM 706 C C . ALA A 1 93 ? -11.259 -5.427 6.438 1.00 93.69 93 ALA A C 1
ATOM 708 O O . ALA A 1 93 ? -11.885 -4.980 7.407 1.00 93.69 93 ALA A O 1
ATOM 709 N N . PHE A 1 94 ? -10.824 -4.644 5.450 1.00 94.69 94 PHE A N 1
ATOM 710 C CA . PHE A 1 94 ? -11.161 -3.226 5.347 1.00 94.69 94 PHE A CA 1
ATOM 711 C C . PHE A 1 94 ? -12.592 -3.009 4.856 1.00 94.69 94 PHE A C 1
ATOM 713 O O . PHE A 1 94 ? -13.184 -3.839 4.176 1.00 94.69 94 PHE A O 1
ATOM 720 N N . ASN A 1 95 ? -13.149 -1.849 5.191 1.00 94.38 95 ASN A N 1
ATOM 721 C CA . ASN A 1 95 ? -14.462 -1.409 4.719 1.00 94.38 95 ASN A CA 1
ATOM 722 C C . ASN A 1 95 ? -14.415 -0.635 3.385 1.00 94.38 95 ASN A C 1
ATOM 724 O O . ASN A 1 95 ? -15.379 0.050 3.046 1.00 94.38 95 ASN A O 1
ATOM 728 N N . SER A 1 96 ? -13.297 -0.723 2.662 1.00 92.75 96 SER A N 1
ATOM 729 C CA . SER A 1 96 ? -13.073 -0.118 1.350 1.00 92.75 96 SER A CA 1
ATOM 730 C C . SER A 1 96 ? -12.533 -1.187 0.408 1.00 92.75 96 SER A C 1
ATOM 732 O O . SER A 1 96 ? -11.460 -1.735 0.655 1.00 92.75 96 SER A O 1
ATOM 734 N N . GLU A 1 97 ? -13.283 -1.468 -0.656 1.00 92.44 97 GLU A N 1
ATOM 735 C CA . GLU A 1 97 ? -12.875 -2.396 -1.714 1.00 92.44 97 GLU A CA 1
ATOM 736 C C . GLU A 1 97 ? -11.640 -1.873 -2.455 1.00 92.44 97 GLU A C 1
ATOM 738 O O . GLU A 1 97 ? -10.673 -2.611 -2.604 1.00 92.44 97 GLU A O 1
ATOM 743 N N . ASP A 1 98 ? -11.594 -0.570 -2.761 1.00 94.00 98 ASP A N 1
ATOM 744 C CA . ASP A 1 98 ? -10.434 0.063 -3.405 1.00 94.00 98 ASP A CA 1
ATOM 745 C C . ASP A 1 98 ? -9.129 -0.132 -2.618 1.00 94.00 98 ASP A C 1
ATOM 747 O O . ASP A 1 98 ? -8.061 -0.334 -3.199 1.00 94.00 98 ASP A O 1
ATOM 751 N N . VAL A 1 99 ? -9.196 -0.078 -1.282 1.00 93.69 99 VAL A N 1
ATOM 752 C CA . VAL A 1 99 ? -8.034 -0.348 -0.423 1.00 93.69 99 VAL A CA 1
ATOM 753 C C . VAL A 1 99 ? -7.607 -1.808 -0.536 1.00 93.69 99 VAL A C 1
ATOM 755 O O . VAL A 1 99 ? -6.413 -2.083 -0.657 1.00 93.69 99 VAL A O 1
ATOM 758 N N . SER A 1 100 ? -8.555 -2.744 -0.499 1.00 94.12 100 SER A N 1
ATOM 759 C CA . SER A 1 100 ? -8.263 -4.171 -0.647 1.00 94.12 100 SER A CA 1
ATOM 760 C C . SER A 1 100 ? -7.644 -4.484 -2.012 1.00 94.12 100 SER A C 1
ATOM 762 O O . SER A 1 100 ? -6.610 -5.148 -2.061 1.00 94.12 100 SER A O 1
ATOM 764 N N . GLU A 1 101 ? -8.196 -3.939 -3.096 1.00 94.62 101 GLU A N 1
ATOM 765 C CA . GLU A 1 101 ? -7.646 -4.079 -4.449 1.00 94.62 101 GLU A CA 1
ATOM 766 C C . GLU A 1 101 ? -6.256 -3.449 -4.586 1.00 94.62 101 GLU A C 1
ATOM 768 O O . GLU A 1 101 ? -5.369 -4.024 -5.214 1.00 94.62 101 GLU A O 1
ATOM 773 N N . THR A 1 102 ? -6.034 -2.284 -3.970 1.00 94.31 102 THR A N 1
ATOM 774 C CA . THR A 1 102 ? -4.723 -1.618 -3.952 1.00 94.31 102 THR A CA 1
ATOM 775 C C . THR A 1 102 ? -3.667 -2.489 -3.275 1.00 94.31 102 THR A C 1
ATOM 777 O O . THR A 1 102 ? -2.546 -2.619 -3.770 1.00 94.31 102 THR A O 1
ATOM 780 N N . LEU A 1 103 ? -4.006 -3.083 -2.129 1.00 94.88 103 LEU A N 1
ATOM 781 C CA . LEU A 1 103 ? -3.096 -3.972 -1.412 1.00 94.88 103 LEU A CA 1
ATOM 782 C C . LEU A 1 103 ? -2.831 -5.246 -2.218 1.00 94.88 103 LEU A C 1
ATOM 784 O O . LEU A 1 103 ? -1.684 -5.682 -2.284 1.00 94.88 103 LEU A O 1
ATOM 788 N N . GLU A 1 104 ? -3.842 -5.802 -2.889 1.00 94.44 104 GLU A N 1
ATOM 789 C CA . GLU A 1 104 ? -3.657 -6.928 -3.807 1.00 94.44 104 GLU A CA 1
ATOM 790 C C . GLU A 1 104 ? -2.706 -6.570 -4.956 1.00 94.44 104 GLU A C 1
ATOM 792 O O . GLU A 1 104 ? -1.742 -7.298 -5.202 1.00 94.44 104 GLU A O 1
ATOM 797 N N . PHE A 1 105 ? -2.933 -5.434 -5.624 1.00 95.00 105 PHE A N 1
ATOM 798 C CA . PHE A 1 105 ? -2.069 -4.938 -6.694 1.00 95.00 105 PHE A CA 1
ATOM 799 C C . PHE A 1 105 ? -0.619 -4.823 -6.223 1.00 95.00 105 PHE A C 1
ATOM 801 O O . PHE A 1 105 ? 0.286 -5.364 -6.863 1.00 95.00 105 PHE A O 1
ATOM 808 N N . PHE A 1 106 ? -0.405 -4.186 -5.067 1.00 94.94 106 PHE A N 1
ATOM 809 C CA . PHE A 1 106 ? 0.918 -4.067 -4.469 1.00 94.94 106 PHE A CA 1
ATOM 810 C C . PHE A 1 106 ? 1.550 -5.445 -4.263 1.00 94.94 106 PHE A C 1
ATOM 812 O O . PHE A 1 106 ? 2.652 -5.702 -4.742 1.00 94.94 106 PHE A O 1
ATOM 819 N N . ARG A 1 107 ? 0.842 -6.361 -3.590 1.00 93.75 107 ARG A N 1
ATOM 820 C CA . ARG A 1 107 ? 1.356 -7.701 -3.272 1.00 93.75 107 ARG A CA 1
ATOM 821 C C . ARG A 1 107 ? 1.678 -8.521 -4.514 1.00 93.75 107 ARG A C 1
ATOM 823 O O . ARG A 1 107 ? 2.575 -9.358 -4.463 1.00 93.75 107 ARG A O 1
ATOM 830 N N . ARG A 1 108 ? 0.947 -8.303 -5.602 1.00 93.88 108 ARG A N 1
ATOM 831 C CA . ARG A 1 108 ? 1.098 -9.058 -6.841 1.00 93.88 108 ARG A CA 1
ATOM 832 C C . ARG A 1 108 ? 2.208 -8.525 -7.740 1.00 93.88 108 ARG A C 1
ATOM 834 O O . ARG A 1 108 ? 2.880 -9.331 -8.375 1.00 93.88 108 ARG A O 1
ATOM 841 N N . TYR A 1 109 ? 2.378 -7.206 -7.815 1.00 94.50 109 TYR A N 1
ATOM 842 C CA . TYR A 1 109 ? 3.235 -6.588 -8.831 1.00 94.50 109 TYR A CA 1
ATOM 843 C C . TYR A 1 109 ? 4.349 -5.699 -8.290 1.00 94.50 109 TYR A C 1
ATOM 845 O O . TYR A 1 109 ? 5.218 -5.343 -9.069 1.00 94.50 109 TYR A O 1
ATOM 853 N N . LEU A 1 110 ? 4.329 -5.289 -7.023 1.00 93.56 110 LEU A N 1
ATOM 854 C CA . LEU A 1 110 ? 5.303 -4.324 -6.490 1.00 93.56 110 LEU A CA 1
ATOM 855 C C . LEU A 1 110 ? 6.022 -4.808 -5.233 1.00 93.56 110 LEU A C 1
ATOM 857 O O . LEU A 1 110 ? 7.047 -4.236 -4.854 1.00 93.56 110 LEU A O 1
ATOM 861 N N . ALA A 1 111 ? 5.481 -5.842 -4.590 1.00 89.94 111 ALA A N 1
ATOM 862 C CA . ALA A 1 111 ? 6.106 -6.527 -3.478 1.00 89.94 111 ALA A CA 1
ATOM 863 C C . ALA A 1 111 ? 7.468 -7.088 -3.875 1.00 89.94 111 ALA A C 1
ATOM 865 O O . ALA A 1 111 ? 7.728 -7.463 -5.028 1.00 89.94 111 ALA A O 1
ATOM 866 N N . LYS A 1 112 ? 8.336 -7.188 -2.872 1.00 84.69 112 LYS A N 1
ATOM 867 C CA . LYS A 1 112 ? 9.663 -7.748 -3.055 1.00 84.69 112 LYS A CA 1
ATOM 868 C C . LYS A 1 112 ? 9.566 -9.193 -3.552 1.00 84.69 112 LYS A C 1
ATOM 870 O O . LYS A 1 112 ? 8.901 -10.027 -2.942 1.00 84.69 112 LYS A O 1
ATOM 875 N N . GLY A 1 113 ? 10.290 -9.490 -4.630 1.00 81.56 113 GLY A N 1
ATOM 876 C CA . GLY A 1 113 ? 10.304 -10.818 -5.244 1.00 81.56 113 GLY A CA 1
ATOM 877 C C . GLY A 1 113 ? 9.093 -11.111 -6.129 1.00 81.56 113 GLY A C 1
ATOM 878 O O . GLY A 1 113 ? 8.886 -12.267 -6.476 1.00 81.56 113 GLY A O 1
ATOM 879 N N . SER A 1 114 ? 8.294 -10.099 -6.483 1.00 87.25 114 SER A N 1
ATOM 880 C CA . SER A 1 114 ? 7.306 -10.247 -7.551 1.00 87.25 114 SER A CA 1
ATOM 881 C C . SER A 1 114 ? 7.986 -10.400 -8.919 1.00 87.25 114 SER A C 1
ATOM 883 O O . SER A 1 114 ? 9.032 -9.805 -9.181 1.00 87.25 114 SER A O 1
ATOM 885 N N . ASP A 1 115 ? 7.361 -11.174 -9.808 1.00 86.00 115 ASP A N 1
ATOM 886 C CA . ASP A 1 115 ? 7.878 -11.462 -11.157 1.00 86.00 115 ASP A CA 1
ATOM 887 C C . ASP A 1 115 ? 7.639 -10.312 -12.155 1.00 86.00 115 ASP A C 1
ATOM 889 O O . ASP A 1 115 ? 7.838 -10.462 -13.356 1.00 86.00 115 ASP A O 1
ATOM 893 N N . SER A 1 116 ? 7.160 -9.158 -11.686 1.00 86.81 116 SER A N 1
ATOM 894 C CA . SER A 1 116 ? 6.813 -8.022 -12.544 1.00 86.81 116 SER A CA 1
ATOM 895 C C . SER A 1 116 ? 8.027 -7.245 -13.059 1.00 86.81 116 SER A C 1
ATOM 897 O O . SER A 1 116 ? 7.863 -6.405 -13.940 1.00 86.81 116 SER A O 1
ATOM 899 N N . GLY A 1 117 ? 9.204 -7.446 -12.452 1.00 86.31 117 GLY A N 1
ATOM 900 C CA . GLY A 1 117 ? 10.384 -6.604 -12.667 1.00 86.31 117 GLY A CA 1
ATOM 901 C C . GLY A 1 117 ? 10.271 -5.198 -12.058 1.00 86.31 117 GLY A C 1
ATOM 902 O O . GLY A 1 117 ? 11.158 -4.370 -12.271 1.00 86.31 117 GLY A O 1
ATOM 903 N N . MET A 1 118 ? 9.206 -4.925 -11.296 1.00 91.12 118 MET A N 1
ATOM 904 C CA . MET A 1 118 ? 8.925 -3.639 -10.659 1.00 91.12 118 MET A CA 1
ATOM 905 C C . MET A 1 118 ? 8.974 -3.739 -9.136 1.00 91.12 118 MET A C 1
ATOM 907 O O . MET A 1 118 ? 8.612 -4.756 -8.542 1.00 91.12 118 MET A O 1
ATOM 911 N N . ARG A 1 119 ? 9.344 -2.637 -8.485 1.00 92.38 119 ARG A N 1
ATOM 912 C CA . ARG A 1 119 ? 9.310 -2.503 -7.028 1.00 92.38 119 ARG A CA 1
ATOM 913 C C . ARG A 1 119 ? 8.783 -1.137 -6.615 1.00 92.38 119 ARG A C 1
ATOM 915 O O . ARG A 1 119 ? 9.190 -0.120 -7.171 1.00 92.38 119 ARG A O 1
ATOM 922 N N . ALA A 1 120 ? 7.940 -1.105 -5.588 1.00 93.38 120 ALA A N 1
ATOM 923 C CA . ALA A 1 120 ? 7.598 0.145 -4.916 1.00 93.38 120 ALA A CA 1
ATOM 924 C C . ALA A 1 120 ? 8.768 0.630 -4.050 1.00 93.38 120 ALA A C 1
ATOM 926 O O . ALA A 1 120 ? 9.253 -0.095 -3.184 1.00 93.38 120 ALA A O 1
ATOM 927 N N . ILE A 1 121 ? 9.194 1.872 -4.259 1.00 92.38 121 ILE A N 1
ATOM 928 C CA . ILE A 1 121 ? 10.270 2.516 -3.493 1.00 92.38 121 ILE A CA 1
ATOM 929 C C . ILE A 1 121 ? 9.767 3.642 -2.592 1.00 92.38 121 ILE A C 1
ATOM 931 O O . ILE A 1 121 ? 10.490 4.051 -1.694 1.00 92.38 121 ILE A O 1
ATOM 935 N N . ALA A 1 1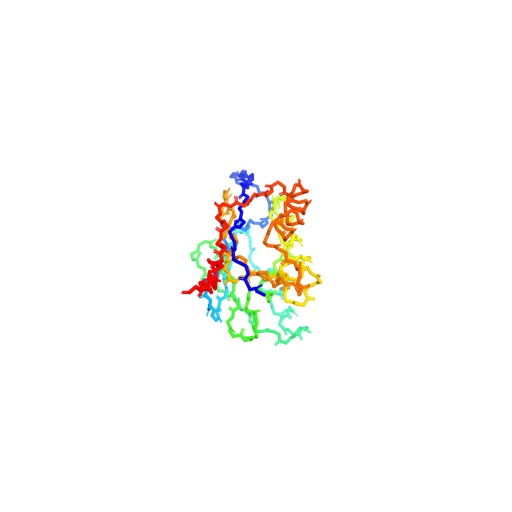22 ? 8.535 4.112 -2.790 1.00 93.69 122 ALA A N 1
ATOM 936 C CA . ALA A 1 122 ? 7.813 4.979 -1.864 1.00 93.69 122 ALA A CA 1
ATOM 937 C C . ALA A 1 122 ? 6.306 4.764 -2.040 1.00 93.69 122 ALA A C 1
ATOM 939 O O . ALA A 1 122 ? 5.844 4.422 -3.129 1.00 93.69 122 ALA A O 1
ATOM 940 N N . MET A 1 123 ? 5.529 4.984 -0.982 1.00 95.69 123 MET A N 1
ATOM 941 C CA . MET A 1 123 ? 4.071 4.881 -1.035 1.00 95.69 123 MET A CA 1
ATOM 942 C C . MET A 1 123 ? 3.438 5.914 -0.117 1.00 95.69 123 MET A C 1
ATOM 944 O O . MET A 1 123 ? 3.783 6.017 1.061 1.00 95.69 123 MET A O 1
ATOM 948 N N . GLU A 1 124 ? 2.448 6.618 -0.645 1.00 96.38 124 GLU A N 1
ATOM 949 C CA . GLU A 1 124 ? 1.539 7.444 0.128 1.00 96.38 124 GLU A CA 1
ATOM 950 C C . GLU A 1 124 ? 0.104 7.064 -0.222 1.00 96.38 124 GLU A C 1
ATOM 952 O O . GLU A 1 124 ? -0.354 7.231 -1.347 1.00 96.38 124 GLU A O 1
ATOM 957 N N . LEU A 1 125 ? -0.618 6.550 0.764 1.00 95.69 125 LEU A N 1
ATOM 958 C CA . LEU A 1 125 ? -2.055 6.347 0.688 1.00 95.69 125 LEU A CA 1
ATOM 959 C C . LEU A 1 125 ? -2.713 7.281 1.688 1.00 95.69 125 LEU A C 1
ATOM 961 O O . LEU A 1 125 ? -2.281 7.391 2.838 1.00 95.69 125 LEU A O 1
ATOM 965 N N . THR A 1 126 ? -3.788 7.920 1.258 1.00 94.06 126 THR A N 1
ATOM 966 C CA . THR A 1 126 ? -4.681 8.725 2.087 1.00 94.06 126 THR A CA 1
ATOM 967 C C . THR A 1 126 ? -6.097 8.156 2.005 1.00 94.06 126 THR A C 1
ATOM 969 O O . THR A 1 126 ? -6.328 7.106 1.417 1.00 94.06 126 THR A O 1
ATOM 972 N N . ALA A 1 127 ? -7.072 8.844 2.595 1.00 87.94 127 ALA A N 1
ATOM 973 C CA . ALA A 1 127 ? -8.468 8.430 2.498 1.00 87.94 127 ALA A CA 1
ATOM 974 C C . ALA A 1 127 ? -9.079 8.610 1.092 1.00 87.94 127 ALA A C 1
ATOM 976 O O . ALA A 1 127 ? -10.181 8.118 0.865 1.00 87.94 127 ALA A O 1
ATOM 977 N N . GLU A 1 128 ? -8.424 9.359 0.200 1.00 90.69 128 GLU A N 1
ATOM 978 C CA . GLU A 1 128 ? -8.987 9.756 -1.101 1.00 90.69 128 GLU A CA 1
ATOM 979 C C . GLU A 1 128 ? -8.054 9.451 -2.276 1.00 90.69 128 GLU A C 1
ATOM 981 O O . GLU A 1 128 ? -8.526 9.308 -3.397 1.00 90.69 128 GLU A O 1
ATOM 986 N N . ASP A 1 129 ? -6.753 9.294 -2.034 1.00 94.06 129 ASP A N 1
ATOM 987 C CA . ASP A 1 129 ? -5.764 9.100 -3.091 1.00 94.06 129 ASP A CA 1
ATOM 988 C C . ASP A 1 129 ? -4.675 8.113 -2.669 1.00 94.06 129 ASP A C 1
ATOM 990 O O . ASP A 1 129 ? -4.289 8.043 -1.497 1.00 94.06 129 ASP A O 1
ATOM 994 N N . LEU A 1 130 ? -4.137 7.414 -3.661 1.00 95.56 130 LEU A N 1
ATOM 995 C CA . LEU A 1 130 ? -2.943 6.587 -3.591 1.00 95.56 130 LEU A CA 1
ATOM 996 C C . LEU A 1 130 ? -1.891 7.139 -4.553 1.00 95.56 130 LEU A C 1
ATOM 998 O O . LEU A 1 130 ? -2.205 7.454 -5.701 1.00 95.56 130 LEU A O 1
ATOM 1002 N N . ARG A 1 131 ? -0.639 7.170 -4.099 1.00 96.06 131 ARG A N 1
ATOM 1003 C CA . ARG A 1 131 ? 0.558 7.411 -4.903 1.00 96.06 131 ARG A CA 1
ATOM 1004 C C . ARG A 1 131 ? 1.621 6.379 -4.570 1.00 96.06 131 ARG A C 1
ATOM 1006 O O . ARG A 1 131 ? 1.873 6.107 -3.395 1.00 96.06 131 ARG A O 1
ATOM 1013 N N . ILE A 1 132 ? 2.250 5.817 -5.593 1.00 95.75 132 ILE A N 1
ATOM 1014 C CA . ILE A 1 132 ? 3.348 4.863 -5.438 1.00 95.75 132 ILE A CA 1
ATOM 1015 C C . ILE A 1 132 ? 4.471 5.271 -6.379 1.00 95.75 132 ILE A C 1
ATOM 1017 O O . ILE A 1 132 ? 4.271 5.324 -7.590 1.00 95.75 132 ILE A O 1
ATOM 1021 N N . VAL A 1 133 ? 5.655 5.525 -5.833 1.00 94.50 133 VAL A N 1
ATOM 1022 C CA . VAL A 1 133 ? 6.862 5.682 -6.647 1.00 94.50 133 VAL A CA 1
ATOM 1023 C C . VAL A 1 133 ? 7.431 4.292 -6.881 1.00 94.50 133 VAL A C 1
ATOM 1025 O O . VAL A 1 133 ? 7.662 3.546 -5.925 1.00 94.50 133 VAL A O 1
ATOM 1028 N N . CYS A 1 134 ? 7.618 3.942 -8.146 1.00 93.56 134 CYS A N 1
ATOM 1029 C CA . CYS A 1 134 ? 8.073 2.634 -8.581 1.00 93.56 134 CYS A CA 1
ATOM 1030 C C . CYS A 1 134 ? 9.405 2.741 -9.319 1.00 93.56 134 CYS A C 1
ATOM 1032 O O . CYS A 1 134 ? 9.683 3.722 -10.009 1.00 93.56 134 CYS A O 1
ATOM 1034 N N . GLU A 1 135 ? 10.192 1.683 -9.197 1.00 91.69 135 GLU A N 1
ATOM 1035 C CA . GLU A 1 135 ? 11.390 1.439 -9.987 1.00 91.69 135 GLU A CA 1
ATOM 1036 C C . GLU A 1 135 ? 11.191 0.133 -10.755 1.00 91.69 135 GLU A C 1
ATOM 1038 O O . GLU A 1 135 ? 10.760 -0.869 -10.178 1.00 91.69 135 GLU A O 1
ATOM 1043 N N . ALA A 1 136 ? 11.465 0.154 -12.055 1.00 90.69 136 ALA A N 1
ATOM 1044 C CA . ALA A 1 136 ? 11.423 -1.013 -12.922 1.00 90.69 136 ALA A CA 1
ATOM 1045 C C . ALA A 1 136 ? 12.776 -1.208 -13.594 1.00 90.69 136 ALA A C 1
ATOM 1047 O O . ALA A 1 136 ? 13.402 -0.245 -14.042 1.00 90.69 136 ALA A O 1
ATOM 1048 N N . ARG A 1 137 ? 13.211 -2.462 -13.695 1.00 84.62 137 ARG A N 1
ATOM 1049 C CA . ARG A 1 137 ? 14.447 -2.809 -14.390 1.00 84.62 137 ARG A CA 1
ATOM 1050 C C . ARG A 1 137 ? 14.123 -3.289 -15.798 1.00 84.62 137 ARG A C 1
ATOM 1052 O O . ARG A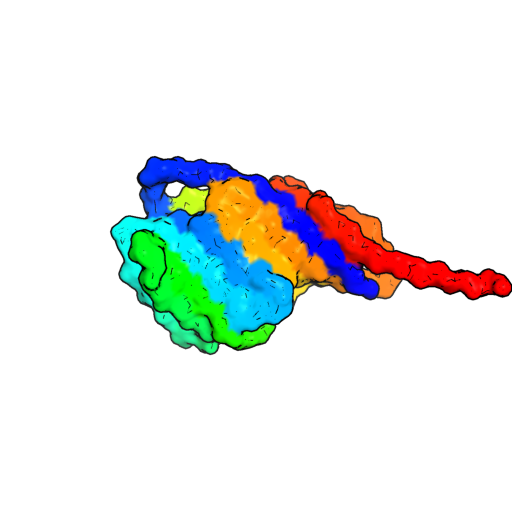 1 137 ? 13.551 -4.360 -15.948 1.00 84.62 137 ARG A O 1
ATOM 1059 N N . ALA A 1 138 ? 14.529 -2.517 -16.802 1.00 82.56 138 ALA A N 1
ATOM 1060 C CA . ALA A 1 138 ? 14.446 -2.938 -18.198 1.00 82.56 138 ALA A CA 1
ATOM 1061 C C . ALA A 1 138 ? 15.522 -3.989 -18.505 1.00 82.56 138 ALA A C 1
ATOM 1063 O O . ALA A 1 138 ? 16.703 -3.793 -18.158 1.00 82.56 138 ALA A O 1
ATOM 1064 N N . GLU A 1 139 ? 15.113 -5.077 -19.155 1.00 84.56 139 GLU A N 1
ATOM 1065 C CA . GLU A 1 139 ? 16.006 -6.114 -19.669 1.00 84.56 139 GLU A CA 1
ATOM 1066 C C . GLU A 1 139 ? 16.831 -5.618 -20.868 1.00 84.56 139 GLU A C 1
ATOM 1068 O O . GLU A 1 139 ? 16.611 -4.539 -21.426 1.00 84.56 139 GLU A O 1
ATOM 1073 N N . GLU A 1 140 ? 17.848 -6.390 -21.256 1.00 82.94 140 GLU A N 1
ATOM 1074 C CA . GLU A 1 140 ? 18.690 -6.044 -22.401 1.00 82.94 140 GLU A CA 1
ATOM 1075 C C . GLU A 1 140 ? 17.857 -6.019 -23.693 1.00 82.94 140 GLU A C 1
ATOM 1077 O O . GLU A 1 140 ? 17.249 -7.014 -24.080 1.00 82.94 140 GLU A O 1
ATOM 1082 N N . GLY A 1 141 ? 17.832 -4.865 -24.365 1.00 82.56 141 GLY A N 1
ATOM 1083 C CA . GLY A 1 141 ? 17.050 -4.653 -25.586 1.00 82.56 141 GLY A CA 1
ATOM 1084 C C . GLY A 1 141 ? 15.611 -4.177 -25.359 1.00 82.56 141 GLY A C 1
ATOM 1085 O O . GLY A 1 141 ? 14.938 -3.844 -26.335 1.00 82.56 141 GLY A O 1
ATOM 1086 N N . GLU A 1 142 ? 15.139 -4.082 -24.112 1.00 85.25 142 GLU A N 1
ATOM 1087 C CA . GLU A 1 142 ? 13.873 -3.412 -23.811 1.00 85.25 142 GLU A CA 1
ATOM 1088 C C . GLU A 1 142 ? 14.026 -1.890 -23.841 1.00 85.25 142 GLU A C 1
ATOM 1090 O O . GLU A 1 142 ? 14.980 -1.325 -23.300 1.00 85.25 142 GLU A O 1
ATOM 1095 N N . THR A 1 143 ? 13.053 -1.213 -24.452 1.00 86.56 143 THR A N 1
ATOM 1096 C CA . THR A 1 143 ? 12.958 0.248 -24.412 1.00 86.56 143 THR A CA 1
ATOM 1097 C C . THR A 1 143 ? 12.018 0.692 -23.286 1.00 86.56 143 THR A C 1
ATOM 1099 O O . THR A 1 143 ? 11.127 -0.070 -22.889 1.00 86.56 143 THR A O 1
ATOM 1102 N N . PRO A 1 144 ? 12.151 1.931 -22.782 1.00 85.88 144 PRO A N 1
ATOM 1103 C CA . PRO A 1 144 ? 11.217 2.475 -21.800 1.00 85.88 144 PRO A CA 1
ATOM 1104 C C . PRO A 1 144 ? 9.752 2.412 -22.243 1.00 85.88 144 PRO A C 1
ATOM 1106 O O . PRO A 1 144 ? 8.874 2.142 -21.429 1.00 85.88 144 PRO A O 1
ATOM 1109 N N . GLU A 1 145 ? 9.476 2.593 -23.535 1.00 87.25 145 GLU A N 1
ATOM 1110 C CA . GLU A 1 145 ? 8.127 2.512 -24.098 1.00 87.25 145 GLU A CA 1
ATOM 1111 C C . GLU A 1 145 ? 7.517 1.116 -23.944 1.00 87.25 145 GLU A C 1
ATOM 1113 O O . GLU A 1 145 ? 6.331 1.006 -23.629 1.00 87.25 145 GLU A O 1
ATOM 1118 N N . ASN A 1 146 ? 8.312 0.053 -24.113 1.00 88.31 146 ASN A N 1
ATOM 1119 C CA . ASN A 1 146 ? 7.841 -1.320 -23.915 1.00 88.31 146 ASN A CA 1
ATOM 1120 C C . ASN A 1 146 ? 7.458 -1.557 -22.451 1.00 88.31 146 ASN A C 1
ATOM 1122 O O . ASN A 1 146 ? 6.380 -2.090 -22.174 1.00 88.31 146 ASN A O 1
ATOM 1126 N N . VAL A 1 147 ? 8.299 -1.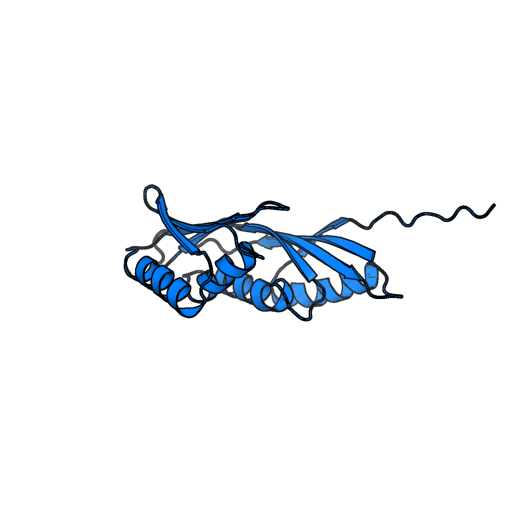092 -21.520 1.00 88.06 147 VAL A N 1
ATOM 1127 C CA . VAL A 1 147 ? 8.025 -1.176 -20.080 1.00 88.06 147 VAL A CA 1
ATOM 1128 C C . VAL A 1 147 ? 6.749 -0.408 -19.744 1.00 88.06 147 VAL A C 1
ATOM 1130 O O . VAL A 1 147 ? 5.840 -0.971 -19.139 1.00 88.06 147 VAL A O 1
ATOM 1133 N N . PHE A 1 148 ? 6.609 0.841 -20.197 1.00 89.56 148 PHE A N 1
ATOM 1134 C CA . PHE A 1 148 ? 5.397 1.622 -19.941 1.00 89.56 148 PHE A CA 1
ATOM 1135 C C . PHE A 1 148 ? 4.148 1.002 -20.567 1.00 89.56 148 PHE A C 1
ATOM 1137 O O . PHE A 1 148 ? 3.105 0.991 -19.921 1.00 89.56 148 PHE A O 1
ATOM 1144 N N . SER A 1 149 ? 4.238 0.426 -21.769 1.00 90.00 149 SER A N 1
ATOM 1145 C CA . SER A 1 149 ? 3.112 -0.273 -22.395 1.00 90.00 149 SER A CA 1
ATOM 1146 C C . SER A 1 149 ? 2.669 -1.488 -21.578 1.00 90.00 149 SER A C 1
ATOM 1148 O O . SER A 1 149 ? 1.467 -1.710 -21.410 1.00 90.00 149 SER A O 1
ATOM 1150 N N . TYR A 1 150 ? 3.618 -2.272 -21.058 1.00 90.12 150 TYR A N 1
ATOM 1151 C CA . TYR A 1 150 ? 3.312 -3.378 -20.155 1.00 90.12 150 TYR A CA 1
ATOM 1152 C C . TYR A 1 150 ? 2.638 -2.865 -18.880 1.00 90.12 150 TYR A C 1
ATOM 1154 O O . TYR A 1 150 ? 1.548 -3.329 -18.537 1.00 90.12 150 TYR A O 1
ATOM 1162 N N . VAL A 1 151 ? 3.223 -1.855 -18.230 1.00 90.75 151 VAL A N 1
ATOM 1163 C CA . VAL A 1 151 ? 2.680 -1.255 -17.006 1.00 90.75 151 VAL A CA 1
ATOM 1164 C C . VAL A 1 151 ? 1.263 -0.735 -17.233 1.00 90.75 151 VAL A C 1
ATOM 1166 O O . VAL A 1 151 ? 0.369 -1.124 -16.489 1.00 90.75 151 VAL A O 1
ATOM 1169 N N . SER A 1 152 ? 1.012 0.054 -18.280 1.00 90.56 152 SER A N 1
ATOM 1170 C CA . SER A 1 152 ? -0.324 0.574 -18.601 1.00 90.56 152 SER A CA 1
ATOM 1171 C C . SER A 1 152 ? -1.378 -0.533 -18.689 1.00 90.56 152 SER A C 1
ATOM 1173 O O . SER A 1 152 ? -2.437 -0.408 -18.081 1.00 90.56 152 SER A O 1
ATOM 1175 N N . SER A 1 153 ? -1.059 -1.664 -19.330 1.00 90.06 153 SER A N 1
ATOM 1176 C CA . SER A 1 153 ? -1.987 -2.803 -19.415 1.00 90.06 153 SER A CA 1
ATOM 1177 C C . SER A 1 153 ? -2.320 -3.432 -18.053 1.00 90.06 153 SER A C 1
ATOM 1179 O O . SER A 1 153 ? -3.402 -3.994 -17.858 1.00 90.06 153 SER A O 1
ATOM 1181 N N . LEU A 1 154 ? -1.400 -3.349 -17.084 1.00 90.31 154 LEU A N 1
ATOM 1182 C CA . LEU A 1 154 ? -1.661 -3.785 -15.716 1.00 90.31 154 LEU A CA 1
ATOM 1183 C C . LEU A 1 154 ? -2.599 -2.807 -15.013 1.00 90.31 154 LEU A C 1
ATOM 1185 O O . LEU A 1 154 ? -3.544 -3.258 -14.369 1.00 90.31 154 LEU A O 1
ATOM 1189 N N . LEU A 1 155 ? -2.333 -1.506 -15.147 1.00 91.62 155 LEU A N 1
ATOM 1190 C CA . LEU A 1 155 ? -3.031 -0.435 -14.436 1.00 91.62 155 LEU A CA 1
ATOM 1191 C C . LEU A 1 155 ? -4.505 -0.309 -14.832 1.00 91.62 155 LEU A C 1
ATOM 1193 O O . LEU A 1 155 ? -5.330 -0.045 -13.956 1.00 91.62 155 LEU A O 1
ATOM 1197 N N . ASP A 1 156 ? -4.845 -0.582 -16.096 1.00 88.62 156 ASP A N 1
ATOM 1198 C CA . ASP A 1 156 ? -6.226 -0.532 -16.601 1.00 88.62 156 ASP A CA 1
ATOM 1199 C C . ASP A 1 156 ? -7.187 -1.413 -15.785 1.00 88.62 156 ASP A C 1
ATOM 1201 O O . ASP A 1 156 ? -8.363 -1.094 -15.624 1.00 88.62 156 ASP A O 1
ATOM 1205 N N . ARG A 1 157 ? -6.689 -2.521 -15.219 1.00 87.25 157 ARG A N 1
ATOM 1206 C CA . ARG A 1 157 ? -7.496 -3.439 -14.395 1.00 87.25 157 ARG A CA 1
ATOM 1207 C C . ARG A 1 157 ? -7.763 -2.931 -12.980 1.00 87.25 157 ARG A C 1
ATOM 1209 O O . ARG A 1 157 ? -8.632 -3.483 -12.316 1.00 87.25 157 ARG A O 1
ATOM 1216 N N . TYR A 1 158 ? -7.009 -1.937 -12.521 1.00 89.69 158 TYR A N 1
ATOM 1217 C CA . TYR A 1 158 ? -7.038 -1.438 -11.144 1.00 89.69 158 TYR A CA 1
ATOM 1218 C C . TYR A 1 158 ? -7.438 0.043 -11.057 1.00 89.69 158 TYR A C 1
ATOM 1220 O O . TYR A 1 158 ? -7.290 0.632 -9.987 1.00 89.69 158 TYR A O 1
ATOM 1228 N N . ASP A 1 159 ? -7.907 0.641 -12.161 1.00 90.56 159 ASP A N 1
ATOM 1229 C CA . ASP A 1 159 ? -8.228 2.075 -12.274 1.00 90.56 159 ASP A CA 1
ATOM 1230 C C . ASP A 1 159 ? -7.067 2.974 -11.799 1.00 90.56 159 ASP A C 1
ATOM 1232 O O . ASP A 1 159 ? -7.225 3.927 -11.031 1.00 90.56 159 ASP A O 1
ATOM 1236 N N . MET A 1 160 ? -5.849 2.608 -12.207 1.00 93.88 160 MET A N 1
ATOM 1237 C CA . MET A 1 160 ? -4.620 3.327 -11.872 1.00 93.88 160 MET A CA 1
ATOM 1238 C C . MET A 1 160 ? -4.047 4.026 -13.109 1.00 93.88 160 MET A C 1
ATOM 1240 O O . MET A 1 160 ? -4.287 3.618 -14.241 1.00 93.88 160 MET A O 1
ATOM 1244 N N . GLY A 1 161 ? -3.243 5.066 -12.903 1.00 92.75 161 GLY A N 1
ATOM 1245 C CA . GLY A 1 161 ? -2.554 5.784 -13.977 1.00 92.75 161 GLY A CA 1
ATOM 1246 C C . GLY A 1 161 ? -1.113 6.137 -13.624 1.00 92.75 161 GLY A C 1
ATOM 1247 O O . GLY A 1 161 ? -0.728 6.107 -12.457 1.00 92.75 161 GLY A O 1
ATOM 1248 N N . ILE A 1 162 ? -0.322 6.494 -14.638 1.00 92.62 162 ILE A N 1
ATOM 1249 C CA . ILE A 1 162 ? 1.061 6.973 -14.489 1.00 92.62 162 ILE A CA 1
ATOM 1250 C C . ILE A 1 162 ? 1.047 8.510 -14.473 1.00 92.62 162 ILE A C 1
ATOM 1252 O O . ILE A 1 162 ? 0.492 9.120 -15.386 1.00 92.62 162 ILE A O 1
ATOM 1256 N N . ILE A 1 163 ? 1.643 9.151 -13.459 1.00 85.38 163 ILE A N 1
ATOM 1257 C CA . ILE A 1 163 ? 1.687 10.625 -13.336 1.00 85.38 163 ILE A CA 1
ATOM 1258 C C . ILE A 1 163 ? 2.990 11.214 -13.895 1.00 85.38 163 ILE A C 1
ATOM 1260 O O . ILE A 1 163 ? 2.962 12.279 -14.513 1.00 85.38 163 ILE A O 1
ATOM 1264 N N . LYS A 1 164 ? 4.134 10.557 -13.681 1.00 74.31 164 LYS A N 1
ATOM 1265 C CA . LYS A 1 164 ? 5.450 11.045 -14.123 1.00 74.31 164 LYS A CA 1
ATOM 1266 C C . LYS A 1 164 ? 6.320 9.885 -14.588 1.00 74.31 164 LYS A C 1
ATOM 1268 O O . LYS A 1 164 ? 6.700 9.083 -13.741 1.00 74.31 164 LYS A O 1
ATOM 1273 N N . PRO A 1 165 ? 6.640 9.781 -15.884 1.00 67.31 165 PRO A N 1
ATOM 1274 C CA . PRO A 1 165 ? 7.725 8.932 -16.344 1.00 67.31 165 PRO A CA 1
ATOM 1275 C C . PRO A 1 165 ? 9.051 9.689 -16.189 1.00 67.31 165 PRO A C 1
ATOM 1277 O O . PRO A 1 165 ? 9.248 10.738 -16.798 1.00 67.31 165 PRO A O 1
ATOM 1280 N N . GLU A 1 166 ? 9.963 9.168 -15.375 1.00 65.31 166 GLU A N 1
ATOM 1281 C CA . GLU A 1 166 ? 11.368 9.566 -15.395 1.00 65.31 166 GLU A CA 1
ATOM 1282 C C . GLU A 1 166 ? 12.113 8.565 -16.276 1.00 65.31 166 GLU A C 1
ATOM 1284 O O . GLU A 1 166 ? 12.414 7.438 -15.876 1.00 65.31 166 GLU A O 1
ATOM 1289 N N . VAL A 1 167 ? 12.364 8.974 -17.518 1.00 59.16 167 VAL A N 1
ATOM 1290 C CA . VAL A 1 167 ? 13.243 8.239 -18.424 1.00 59.16 167 VAL A CA 1
ATOM 1291 C C . VAL A 1 167 ? 14.646 8.813 -18.235 1.00 59.16 167 VAL A C 1
ATOM 1293 O O . VAL A 1 167 ? 14.815 10.012 -18.460 1.00 59.16 167 VAL A O 1
ATOM 1296 N N . PRO A 1 168 ? 15.645 8.017 -17.810 1.00 54.16 168 PRO A N 1
ATOM 1297 C CA . PRO A 1 168 ? 17.038 8.434 -17.887 1.00 54.16 168 PRO A CA 1
ATOM 1298 C C . PRO A 1 168 ? 17.329 8.932 -19.303 1.00 54.16 168 PRO A C 1
ATOM 1300 O O . PRO A 1 168 ? 17.062 8.208 -20.265 1.00 54.16 168 PRO A O 1
ATOM 1303 N N . GLU A 1 169 ? 17.822 10.166 -19.436 1.00 49.19 169 GLU A N 1
ATOM 1304 C CA . GLU A 1 169 ? 18.262 10.690 -20.727 1.00 49.19 169 GLU A CA 1
ATOM 1305 C C . GLU A 1 169 ? 19.230 9.672 -21.334 1.00 49.19 169 GLU A C 1
ATOM 1307 O O . GLU A 1 169 ? 20.213 9.283 -20.698 1.00 49.19 169 GLU A O 1
ATOM 1312 N N . ALA A 1 170 ? 18.916 9.180 -22.535 1.00 49.81 170 ALA A N 1
ATOM 1313 C CA . ALA A 1 170 ? 19.860 8.368 -23.277 1.00 49.81 170 ALA A CA 1
ATOM 1314 C C . ALA A 1 170 ? 21.132 9.205 -23.413 1.00 49.81 170 ALA A C 1
ATOM 1316 O O . ALA A 1 170 ? 21.071 10.301 -23.973 1.00 49.81 170 ALA A O 1
ATOM 1317 N N . GLU A 1 171 ? 22.262 8.721 -22.888 1.00 45.06 171 GLU A N 1
ATOM 1318 C CA . GLU A 1 171 ? 23.561 9.286 -23.232 1.00 45.06 171 GLU A CA 1
ATOM 1319 C C . GLU A 1 171 ? 23.657 9.227 -24.756 1.00 45.06 171 GLU A C 1
ATOM 1321 O O . GLU A 1 171 ? 23.877 8.169 -25.352 1.00 45.06 171 GLU A O 1
ATOM 1326 N N . THR A 1 172 ? 23.418 10.363 -25.410 1.00 39.66 172 THR A N 1
ATOM 1327 C CA . THR A 1 172 ? 23.781 10.560 -26.802 1.00 39.66 172 THR A CA 1
ATOM 1328 C C . THR A 1 172 ? 25.279 10.338 -26.858 1.00 39.66 172 THR A C 1
ATOM 1330 O O . THR A 1 172 ? 26.064 11.208 -26.488 1.00 39.66 172 THR A O 1
ATOM 1333 N N . ALA A 1 173 ? 25.673 9.143 -27.288 1.00 45.94 173 ALA A N 1
ATOM 1334 C CA . ALA A 1 173 ? 27.005 8.893 -27.787 1.00 45.94 173 ALA A CA 1
ATOM 1335 C C . ALA A 1 173 ? 27.184 9.792 -29.018 1.00 45.94 173 ALA A C 1
ATOM 1337 O O . ALA A 1 173 ? 26.862 9.403 -30.142 1.00 45.94 173 ALA A O 1
ATOM 1338 N N . GLU A 1 174 ? 27.647 11.023 -28.798 1.00 40.75 174 GLU A N 1
ATOM 1339 C CA . GLU A 1 174 ? 28.248 11.841 -29.842 1.00 40.75 174 GLU A CA 1
ATOM 1340 C C . GLU A 1 174 ? 29.520 11.121 -30.305 1.00 40.75 174 GLU A C 1
ATOM 1342 O O . GLU A 1 174 ? 30.612 11.302 -29.775 1.00 40.75 174 GLU A O 1
ATOM 1347 N N . ASN A 1 175 ? 29.353 10.238 -31.288 1.00 44.41 175 ASN A N 1
ATOM 1348 C CA . ASN A 1 175 ? 30.418 9.885 -32.210 1.00 44.41 175 ASN A CA 1
ATOM 1349 C C . ASN A 1 175 ? 30.433 10.951 -33.309 1.00 44.41 175 ASN A C 1
ATOM 1351 O O . ASN A 1 175 ? 29.532 10.978 -34.152 1.00 44.41 175 ASN A O 1
ATOM 1355 N N . GLY A 1 176 ? 31.456 11.805 -33.297 1.00 37.34 176 GLY A N 1
ATOM 1356 C CA . GLY A 1 176 ? 31.733 12.794 -34.338 1.00 37.34 176 GLY A CA 1
ATOM 1357 C C . GLY A 1 176 ? 33.066 13.486 -34.130 1.00 37.34 176 GLY A C 1
ATOM 1358 O O . GLY A 1 176 ? 33.087 14.454 -33.346 1.00 37.34 176 GLY A O 1
#

Secondary structure (DSSP, 8-state):
-EEEEEEEEE-PPPPTT-SSBEEEEEEE-TT-SEEEEEEE-S--HHHHHHHHHHHHHH---EEEEEETTEEEEEEESSS-HHHHHHHHHTTS-BS-HHHHHHHHHHHHHTSTT-TTSEEEEEEEE-SSEEEEEEEEEPPTT--HHHHHHHHHHHHGGGT-EEEEEEPPPP------

Sequence (176 aa):
MDIRFELARKLTKVLPKAKGVTLRSVRMEEGGTAASAILVAGGYQQIRESVEDFRMRTGQPLSCRAKGKSLEVYAEGGEDPLDTLTAFLSQIAFNSEDVSETLEFFRRYLAKGSDSGMRAIAMELTAEDLRIVCEARAEEGETPENVFSYVSSLLDRYDMGIIKPEVPEAETAENG

pLDDT: mean 89.02, std 12.13, range [37.34, 98.44]

Radius of gyration: 17.86 Å; chains: 1; bounding box: 51×29×55 Å